Protein AF-A0A7C1TGI3-F1 (afdb_monomer_lite)

pLDDT: mean 82.37, std 13.7, range [34.5, 90.75]

Structure (mmCIF, N/CA/C/O backbone):
data_AF-A0A7C1TGI3-F1
#
_entry.id   AF-A0A7C1TGI3-F1
#
loop_
_atom_site.group_PDB
_atom_site.id
_atom_site.type_symbol
_atom_site.label_atom_id
_atom_site.label_alt_id
_atom_site.label_comp_id
_atom_site.label_asym_id
_atom_site.label_entity_id
_atom_site.label_seq_id
_atom_site.pdbx_PDB_ins_code
_atom_site.Cartn_x
_atom_site.Cartn_y
_atom_site.Cartn_z
_atom_site.occupancy
_atom_site.B_iso_or_equiv
_atom_site.auth_seq_id
_atom_site.auth_comp_id
_atom_site.auth_asym_id
_atom_site.auth_atom_id
_atom_site.pdbx_PDB_model_num
ATOM 1 N N . MET A 1 1 ? 20.342 -16.540 7.445 1.00 34.50 1 MET A N 1
ATOM 2 C CA . MET A 1 1 ? 18.948 -16.184 7.794 1.00 34.50 1 MET A CA 1
ATOM 3 C C . MET A 1 1 ? 18.672 -14.767 7.297 1.00 34.50 1 MET A C 1
ATOM 5 O O . MET A 1 1 ? 19.063 -13.818 7.962 1.00 34.50 1 MET A O 1
ATOM 9 N N . ALA A 1 2 ? 18.109 -14.591 6.097 1.00 44.12 2 ALA A N 1
ATOM 10 C CA . ALA A 1 2 ? 17.785 -13.253 5.597 1.00 44.12 2 ALA A CA 1
ATOM 11 C C . ALA A 1 2 ? 16.500 -12.767 6.281 1.00 44.12 2 ALA A C 1
ATOM 13 O O . ALA A 1 2 ? 15.417 -13.283 6.015 1.00 44.12 2 ALA A O 1
ATOM 14 N N . GLY A 1 3 ? 16.626 -11.814 7.205 1.00 55.69 3 GLY A N 1
ATOM 15 C CA . GLY A 1 3 ? 15.470 -11.162 7.815 1.00 55.69 3 GLY A CA 1
ATOM 16 C C . GLY A 1 3 ? 14.610 -10.509 6.734 1.00 55.69 3 GLY A C 1
ATOM 17 O O . GLY A 1 3 ? 15.128 -9.802 5.869 1.00 55.69 3 GLY A O 1
ATOM 18 N N . ILE A 1 4 ? 13.300 -10.760 6.769 1.00 65.75 4 ILE A N 1
ATOM 19 C CA . ILE A 1 4 ? 12.340 -10.177 5.827 1.00 65.75 4 ILE A CA 1
ATOM 20 C C . ILE A 1 4 ? 12.414 -8.652 5.972 1.00 65.75 4 ILE A C 1
ATOM 22 O O . ILE A 1 4 ? 11.970 -8.091 6.979 1.00 65.75 4 ILE A O 1
ATOM 26 N N . LYS A 1 5 ? 13.005 -7.968 4.985 1.00 68.44 5 LYS A N 1
ATOM 27 C CA . LYS A 1 5 ? 13.066 -6.504 4.958 1.00 68.44 5 LYS A CA 1
ATOM 28 C C . LYS A 1 5 ? 11.644 -5.968 4.799 1.00 68.44 5 LYS A C 1
ATOM 30 O O . LYS A 1 5 ? 11.066 -6.029 3.719 1.00 68.44 5 LYS A O 1
ATOM 35 N N . LYS A 1 6 ? 11.072 -5.438 5.882 1.00 77.06 6 LYS A N 1
ATOM 36 C CA . LYS A 1 6 ? 9.779 -4.743 5.838 1.00 77.06 6 LYS A CA 1
ATOM 37 C C . LYS A 1 6 ? 9.949 -3.420 5.099 1.00 77.06 6 LYS A C 1
ATOM 39 O O . LYS A 1 6 ? 10.582 -2.497 5.613 1.00 77.06 6 LYS A O 1
ATOM 44 N N . THR A 1 7 ? 9.385 -3.342 3.902 1.00 87.50 7 THR A N 1
ATOM 45 C CA . THR A 1 7 ? 9.393 -2.131 3.077 1.00 87.50 7 THR A CA 1
ATOM 46 C C . THR A 1 7 ? 8.500 -1.040 3.669 1.00 87.50 7 THR A C 1
ATOM 48 O O . THR A 1 7 ? 7.654 -1.294 4.530 1.00 87.50 7 THR A O 1
ATOM 51 N N . VAL A 1 8 ? 8.676 0.192 3.188 1.00 88.56 8 VAL A N 1
ATOM 52 C CA . VAL A 1 8 ? 7.841 1.346 3.566 1.00 88.56 8 VAL A CA 1
ATOM 53 C C . VAL A 1 8 ? 6.361 1.068 3.282 1.00 88.56 8 VAL A C 1
ATOM 55 O O . VAL A 1 8 ? 5.512 1.345 4.124 1.00 88.56 8 VAL A O 1
ATOM 58 N N . PHE A 1 9 ? 6.069 0.395 2.166 1.00 90.19 9 PHE A N 1
ATOM 59 C CA . PHE A 1 9 ? 4.727 -0.059 1.799 1.00 90.19 9 PHE A CA 1
ATOM 60 C C . PHE A 1 9 ? 4.061 -0.882 2.910 1.00 90.19 9 PHE A C 1
ATOM 62 O O . PHE A 1 9 ? 2.943 -0.586 3.327 1.00 90.19 9 PHE A O 1
ATOM 69 N N . HIS A 1 10 ? 4.769 -1.885 3.443 1.00 88.94 10 HIS A N 1
ATOM 70 C CA . HIS A 1 10 ? 4.255 -2.728 4.525 1.00 88.94 10 HIS A CA 1
ATOM 71 C C . HIS A 1 10 ? 3.995 -1.939 5.809 1.00 88.94 10 HIS A C 1
ATOM 73 O O . HIS A 1 10 ? 3.067 -2.271 6.546 1.00 88.94 10 HIS A O 1
ATOM 79 N N . LYS A 1 11 ? 4.812 -0.918 6.096 1.00 89.38 11 LYS A N 1
ATOM 80 C CA . LYS A 1 11 ? 4.632 -0.071 7.281 1.00 89.38 11 LYS A CA 1
ATOM 81 C C . LYS A 1 11 ? 3.348 0.747 7.168 1.00 89.38 11 LYS A C 1
ATOM 83 O O . LYS A 1 11 ? 2.509 0.630 8.052 1.00 89.38 11 LYS A O 1
ATOM 88 N N . ILE A 1 12 ? 3.163 1.465 6.059 1.00 90.25 12 ILE A N 1
ATOM 89 C CA . ILE A 1 12 ? 1.996 2.337 5.854 1.00 90.25 12 ILE A CA 1
ATOM 90 C C . ILE A 1 12 ? 0.711 1.507 5.760 1.00 90.25 12 ILE A C 1
ATOM 92 O O . ILE A 1 12 ? -0.288 1.837 6.395 1.00 90.25 12 ILE A O 1
ATOM 96 N N . ALA A 1 13 ? 0.732 0.397 5.013 1.00 89.31 13 ALA A N 1
ATOM 97 C CA . ALA A 1 13 ? -0.427 -0.486 4.912 1.00 89.31 13 ALA A CA 1
ATOM 98 C C . ALA A 1 13 ? -0.847 -1.007 6.296 1.00 89.31 13 ALA A C 1
ATOM 100 O O . ALA A 1 13 ? -2.025 -0.949 6.644 1.00 89.31 13 ALA A O 1
ATOM 101 N N . LYS A 1 14 ? 0.119 -1.440 7.118 1.00 87.81 14 LYS A N 1
ATOM 102 C CA . LYS A 1 14 ? -0.146 -1.920 8.478 1.00 87.81 14 LYS A CA 1
ATOM 103 C C . LYS A 1 14 ? -0.647 -0.812 9.405 1.00 87.81 14 LYS A C 1
ATOM 105 O O . LYS A 1 14 ? -1.587 -1.054 10.153 1.00 87.81 14 LYS A O 1
ATOM 110 N N . GLU A 1 15 ? -0.033 0.365 9.359 1.00 88.25 15 GLU A N 1
ATOM 111 C CA . GLU A 1 15 ? -0.417 1.534 10.160 1.00 88.25 15 GLU A CA 1
ATOM 112 C C . GLU A 1 15 ? -1.865 1.950 9.891 1.00 88.25 15 GLU A C 1
ATOM 114 O O . GLU A 1 15 ? -2.621 2.231 10.813 1.00 88.25 15 GLU A O 1
ATOM 119 N N . LYS A 1 16 ? -2.285 1.881 8.628 1.00 86.12 16 LYS A N 1
ATOM 120 C CA . LYS A 1 16 ? -3.656 2.182 8.218 1.00 86.12 16 LYS A CA 1
ATOM 121 C C . LYS A 1 16 ? -4.638 1.024 8.390 1.00 86.12 16 LYS A C 1
ATOM 123 O O . LYS A 1 16 ? -5.809 1.191 8.060 1.00 86.12 16 LYS A O 1
ATOM 128 N N . GLY A 1 17 ? -4.185 -0.151 8.827 1.00 88.38 17 GLY A N 1
ATOM 129 C CA . GLY A 1 17 ? -5.049 -1.320 9.003 1.00 88.38 17 GLY A CA 1
ATOM 130 C C . GLY A 1 17 ? -5.451 -2.036 7.708 1.00 88.38 17 GLY A C 1
ATOM 131 O O . GLY A 1 17 ? -6.461 -2.743 7.678 1.00 88.38 17 GLY A O 1
ATOM 132 N N . TRP A 1 18 ? -4.691 -1.870 6.627 1.00 89.69 18 TRP A N 1
ATOM 133 C CA . TRP A 1 18 ? -4.928 -2.553 5.356 1.00 89.69 18 TRP A CA 1
ATOM 134 C C . TRP A 1 18 ? -4.081 -3.818 5.216 1.00 89.69 18 TRP A C 1
ATOM 136 O O . TRP A 1 18 ? -2.896 -3.844 5.558 1.00 89.69 18 TRP A O 1
ATOM 146 N N . ARG A 1 19 ? -4.677 -4.870 4.644 1.00 89.00 19 ARG A N 1
ATOM 147 C CA . ARG A 1 19 ? -3.945 -6.060 4.193 1.00 89.00 19 ARG A CA 1
ATOM 148 C C . ARG A 1 19 ? -3.596 -5.922 2.718 1.00 89.00 19 ARG A C 1
ATOM 150 O O . ARG A 1 19 ? -4.340 -5.314 1.955 1.00 89.00 19 ARG A O 1
ATOM 157 N N . LEU A 1 20 ? -2.498 -6.551 2.297 1.00 88.56 20 LEU A N 1
ATOM 158 C CA . LEU A 1 20 ? -2.080 -6.552 0.890 1.00 88.56 20 LEU A CA 1
ATOM 159 C C . LEU A 1 20 ? -3.180 -7.082 -0.035 1.00 88.56 20 LEU A C 1
ATOM 161 O O . LEU A 1 20 ? -3.412 -6.500 -1.084 1.00 88.56 20 LEU A O 1
ATOM 165 N N . ILE A 1 21 ? -3.889 -8.131 0.387 1.00 88.12 21 ILE A N 1
ATOM 166 C CA . ILE A 1 21 ? -4.999 -8.726 -0.369 1.00 88.12 21 ILE A CA 1
ATOM 167 C C . ILE A 1 21 ? -6.130 -7.710 -0.574 1.00 88.12 21 ILE A C 1
ATOM 169 O O . ILE A 1 21 ? -6.634 -7.578 -1.682 1.00 88.12 21 ILE A O 1
ATOM 173 N N . ASP A 1 22 ? -6.491 -6.945 0.460 1.00 88.88 22 ASP A N 1
ATOM 174 C CA . ASP A 1 22 ? -7.563 -5.944 0.374 1.00 88.88 22 ASP A CA 1
ATOM 175 C C . ASP A 1 22 ? -7.191 -4.805 -0.580 1.00 88.88 22 ASP A C 1
ATOM 177 O O . ASP A 1 22 ? -8.009 -4.363 -1.387 1.00 88.88 22 ASP A O 1
ATOM 181 N N . ILE A 1 23 ? -5.939 -4.348 -0.507 1.00 88.69 23 ILE A N 1
ATOM 182 C CA . ILE A 1 23 ? -5.417 -3.314 -1.403 1.00 88.69 23 ILE A CA 1
ATOM 183 C C . ILE A 1 23 ? -5.345 -3.847 -2.843 1.00 88.69 23 ILE A C 1
ATOM 185 O O . ILE A 1 23 ? -5.775 -3.164 -3.768 1.00 88.69 23 ILE A O 1
ATOM 189 N N . GLY A 1 24 ? -4.863 -5.080 -3.032 1.00 90.19 24 GLY A N 1
ATOM 190 C CA . GLY A 1 24 ? -4.806 -5.743 -4.335 1.00 90.19 24 GLY A CA 1
ATOM 191 C C . GLY A 1 24 ? -6.190 -5.874 -4.965 1.00 90.19 24 GLY A C 1
ATOM 192 O O . GLY A 1 24 ? -6.388 -5.438 -6.095 1.00 90.19 24 GLY A O 1
ATOM 193 N N . ASN A 1 25 ? -7.180 -6.344 -4.202 1.00 90.12 25 ASN A N 1
ATOM 194 C CA . ASN A 1 25 ? -8.574 -6.419 -4.641 1.00 90.12 25 ASN A CA 1
ATOM 195 C C . ASN A 1 25 ? -9.130 -5.039 -5.024 1.00 90.12 25 ASN A C 1
ATOM 197 O O . ASN A 1 25 ? -9.809 -4.912 -6.040 1.00 90.12 25 ASN A O 1
ATOM 201 N N . AR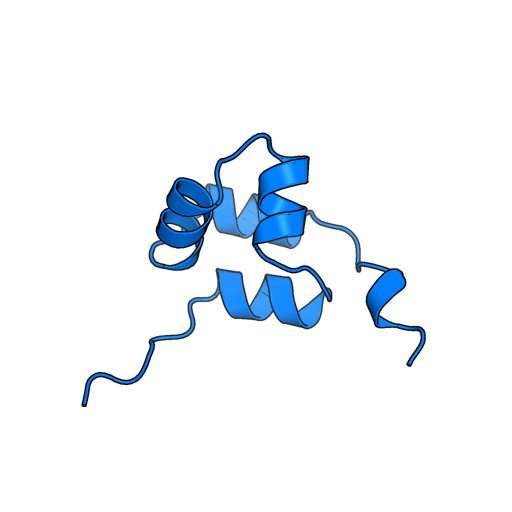G A 1 26 ? -8.814 -3.993 -4.248 1.00 88.38 26 ARG A N 1
ATOM 202 C CA . ARG A 1 26 ? -9.247 -2.615 -4.529 1.00 88.38 26 ARG A CA 1
ATOM 203 C C . ARG A 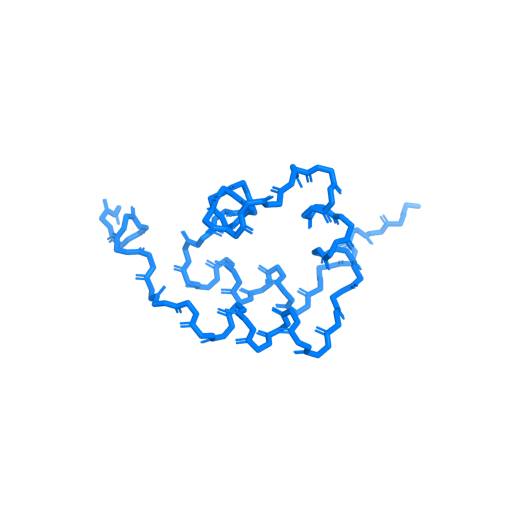1 26 ? -8.642 -2.056 -5.818 1.00 88.38 26 ARG A C 1
ATOM 205 O O . ARG A 1 26 ? -9.295 -1.273 -6.499 1.00 88.38 26 ARG A O 1
ATOM 212 N N . TRP A 1 27 ? -7.405 -2.423 -6.134 1.00 89.38 27 TRP A N 1
ATOM 213 C CA . TRP A 1 27 ? -6.687 -1.939 -7.316 1.00 89.38 27 TRP A CA 1
ATOM 214 C C . TRP A 1 27 ? -6.767 -2.892 -8.517 1.00 89.38 27 TRP A C 1
ATOM 216 O O . TRP A 1 27 ? -6.195 -2.593 -9.561 1.00 89.38 27 TRP A O 1
ATOM 226 N N . GLY A 1 28 ? -7.461 -4.029 -8.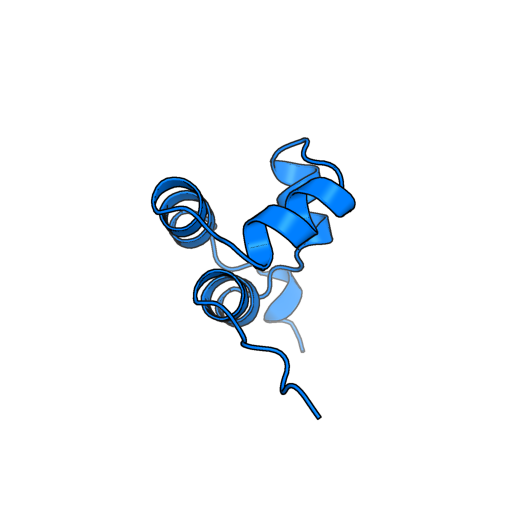391 1.00 90.75 28 GLY A N 1
ATOM 227 C CA . GLY A 1 28 ? -7.545 -5.049 -9.444 1.00 90.75 28 GLY A CA 1
ATOM 228 C C . GLY A 1 28 ? -6.223 -5.786 -9.693 1.00 90.75 28 GLY A C 1
ATOM 229 O O . GLY A 1 28 ? -5.997 -6.312 -10.780 1.00 90.75 28 GLY A O 1
ATOM 230 N N . VAL A 1 29 ? -5.332 -5.811 -8.702 1.00 89.62 29 VAL A N 1
ATOM 231 C CA . VAL A 1 29 ? -4.004 -6.422 -8.788 1.00 89.62 29 VAL A CA 1
ATOM 232 C C . VAL A 1 29 ? -4.026 -7.796 -8.125 1.00 89.62 29 VAL A C 1
ATOM 234 O O . VAL A 1 29 ? -4.476 -7.948 -6.989 1.00 89.62 29 VAL A O 1
ATOM 237 N N . SER A 1 30 ? -3.489 -8.805 -8.816 1.00 90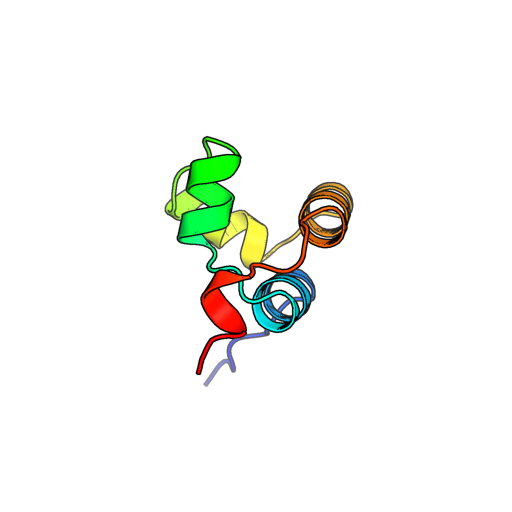.69 30 SER A N 1
ATOM 238 C CA . SER A 1 30 ? -3.379 -10.159 -8.264 1.00 90.69 30 SER A CA 1
ATOM 239 C C . SER A 1 30 ? -2.485 -10.200 -7.021 1.00 90.69 30 SER A C 1
ATOM 241 O O . SER A 1 30 ? -1.506 -9.461 -6.915 1.00 90.69 30 SER A O 1
ATOM 243 N N . GLU A 1 31 ? -2.744 -11.132 -6.104 1.00 85.88 31 GLU A N 1
ATOM 244 C CA . GLU A 1 31 ? -1.965 -11.283 -4.865 1.00 85.88 31 GLU A CA 1
ATOM 245 C C . GLU A 1 31 ? -0.456 -11.460 -5.122 1.00 85.88 31 GLU A C 1
ATOM 247 O O . GLU A 1 31 ? 0.385 -10.914 -4.401 1.00 85.88 31 GLU A O 1
ATOM 252 N N . ARG A 1 32 ? -0.094 -12.160 -6.205 1.00 87.62 32 ARG A N 1
ATOM 253 C CA . ARG A 1 32 ? 1.304 -12.330 -6.625 1.00 87.62 32 ARG A CA 1
ATOM 254 C C . ARG A 1 32 ? 1.939 -11.012 -7.064 1.00 87.62 32 ARG A C 1
ATOM 256 O O . ARG A 1 32 ? 3.057 -10.713 -6.647 1.00 87.62 32 ARG A O 1
ATOM 263 N N . GLN A 1 33 ? 1.253 -10.222 -7.892 1.00 89.31 33 GLN A N 1
ATOM 264 C CA . GLN A 1 33 ? 1.746 -8.900 -8.294 1.00 89.31 33 GLN A CA 1
ATOM 265 C C . GLN A 1 33 ? 1.820 -7.959 -7.097 1.00 89.31 33 GLN A C 1
ATOM 267 O O . GLN A 1 33 ? 2.814 -7.260 -6.928 1.00 89.31 33 GLN A O 1
ATOM 272 N N . MET A 1 34 ? 0.822 -8.014 -6.223 1.00 90.44 34 MET A N 1
ATOM 273 C CA . MET A 1 34 ? 0.775 -7.205 -5.020 1.00 90.44 34 MET A CA 1
ATOM 274 C C . MET A 1 34 ? 1.926 -7.530 -4.069 1.00 90.44 34 MET A C 1
ATOM 276 O O . MET A 1 34 ? 2.564 -6.630 -3.534 1.00 90.44 34 MET A O 1
ATOM 280 N N . SER A 1 35 ? 2.263 -8.811 -3.921 1.00 88.44 35 SER A N 1
ATOM 281 C CA . SER A 1 35 ? 3.427 -9.248 -3.146 1.00 88.44 35 SER A CA 1
ATOM 282 C C . SER A 1 35 ? 4.736 -8.733 -3.750 1.00 88.44 35 SER A C 1
ATOM 284 O O . SER A 1 35 ? 5.640 -8.329 -3.019 1.00 88.44 35 SER A O 1
ATOM 286 N N . ARG A 1 36 ? 4.848 -8.693 -5.085 1.00 88.56 36 ARG A N 1
ATOM 287 C CA . ARG A 1 36 ? 6.014 -8.108 -5.769 1.00 88.56 36 ARG A CA 1
ATOM 288 C C . ARG A 1 36 ? 6.114 -6.602 -5.526 1.00 88.56 36 ARG A C 1
ATOM 290 O O . ARG A 1 36 ? 7.195 -6.139 -5.175 1.00 88.56 36 ARG A O 1
ATOM 297 N N . ILE A 1 37 ? 5.004 -5.874 -5.650 1.00 89.31 37 ILE A N 1
ATOM 298 C CA . ILE A 1 37 ? 4.923 -4.430 -5.378 1.00 89.31 37 ILE A CA 1
ATOM 299 C C . ILE A 1 37 ? 5.269 -4.149 -3.916 1.00 89.31 37 ILE A C 1
ATOM 301 O O . ILE A 1 37 ? 6.108 -3.309 -3.621 1.00 89.31 37 ILE A O 1
ATOM 305 N N . ALA A 1 38 ? 4.702 -4.908 -2.981 1.00 87.94 38 ALA A N 1
ATOM 306 C CA . ALA A 1 38 ? 4.970 -4.729 -1.564 1.00 87.94 38 ALA A CA 1
ATOM 307 C C . ALA A 1 38 ? 6.442 -5.010 -1.213 1.00 87.94 38 ALA A C 1
ATOM 309 O O . ALA A 1 38 ? 6.987 -4.353 -0.329 1.00 87.94 38 ALA A O 1
ATOM 310 N N . ASN A 1 39 ? 7.103 -5.948 -1.899 1.00 89.25 39 ASN A N 1
ATOM 311 C CA . ASN A 1 39 ? 8.522 -6.259 -1.690 1.00 89.25 39 ASN A CA 1
ATOM 312 C C . ASN A 1 39 ? 9.486 -5.279 -2.381 1.00 89.25 39 ASN A C 1
ATOM 314 O O . ASN A 1 39 ? 10.604 -5.102 -1.900 1.00 89.25 39 ASN A O 1
ATOM 318 N N . SER A 1 40 ? 9.071 -4.633 -3.471 1.00 89.12 40 SER A N 1
ATOM 319 C CA . SER A 1 40 ? 9.864 -3.636 -4.201 1.00 89.12 40 SER A CA 1
ATOM 320 C C . SER A 1 40 ? 8.980 -2.459 -4.636 1.00 89.12 40 SER A C 1
ATOM 322 O O . SER A 1 40 ? 8.722 -2.304 -5.832 1.00 89.12 40 SER A O 1
ATOM 324 N N . PRO A 1 41 ? 8.487 -1.646 -3.684 1.00 89.06 41 PRO A N 1
ATOM 325 C CA . PRO A 1 41 ? 7.522 -0.602 -3.995 1.00 89.06 41 PRO A CA 1
ATOM 326 C C . PRO A 1 41 ? 8.188 0.532 -4.765 1.00 89.06 41 PRO A C 1
ATOM 328 O O . PRO A 1 41 ? 9.270 0.995 -4.398 1.00 89.06 41 PRO A O 1
ATOM 331 N N . THR A 1 42 ? 7.523 0.998 -5.816 1.00 90.69 42 THR A N 1
ATOM 332 C CA . THR A 1 42 ? 7.900 2.237 -6.496 1.00 90.69 42 THR A CA 1
ATOM 333 C C . THR A 1 42 ? 7.323 3.443 -5.756 1.00 90.69 42 THR A C 1
ATOM 335 O O . THR A 1 42 ? 6.422 3.307 -4.927 1.00 90.69 42 THR A O 1
ATOM 338 N N . GLN A 1 43 ? 7.800 4.647 -6.079 1.00 89.38 43 GLN A N 1
ATOM 339 C CA . GLN A 1 43 ? 7.272 5.878 -5.482 1.00 89.38 43 GLN A CA 1
ATOM 340 C C . GLN A 1 43 ? 5.753 6.018 -5.691 1.00 89.38 43 GLN A C 1
ATOM 342 O O . GLN A 1 43 ? 5.040 6.398 -4.770 1.00 89.38 43 GLN A O 1
ATOM 347 N N . LYS A 1 44 ? 5.247 5.619 -6.868 1.00 90.12 44 LYS A N 1
ATOM 348 C CA . LYS A 1 44 ? 3.809 5.631 -7.181 1.00 90.12 44 LYS A CA 1
ATOM 349 C C . LYS A 1 44 ? 3.012 4.692 -6.277 1.00 90.12 44 LYS A C 1
ATOM 351 O O . LYS A 1 44 ? 1.916 5.039 -5.856 1.00 90.12 44 LYS A O 1
ATOM 356 N N . ASP A 1 45 ? 3.564 3.521 -5.964 1.00 90.06 45 ASP A N 1
ATOM 357 C CA . ASP A 1 45 ? 2.907 2.544 -5.090 1.00 90.06 45 ASP A CA 1
ATOM 358 C C . ASP A 1 45 ? 2.858 3.043 -3.644 1.00 90.06 45 ASP A C 1
ATOM 360 O O . ASP A 1 45 ? 1.869 2.837 -2.943 1.00 90.06 45 ASP A O 1
ATOM 364 N N . ILE A 1 46 ? 3.921 3.724 -3.202 1.00 90.06 46 ILE A N 1
ATOM 365 C CA . ILE A 1 46 ? 3.967 4.373 -1.889 1.00 90.06 46 ILE A CA 1
ATOM 366 C C . ILE A 1 46 ? 2.886 5.453 -1.823 1.00 90.06 46 ILE A C 1
ATOM 368 O O . ILE A 1 46 ? 2.080 5.415 -0.895 1.00 90.06 46 ILE A O 1
ATOM 372 N N . ASP A 1 47 ? 2.809 6.333 -2.824 1.00 89.38 47 ASP A N 1
ATOM 373 C CA . ASP A 1 47 ? 1.789 7.387 -2.899 1.00 89.38 47 ASP A CA 1
ATOM 374 C C . ASP A 1 47 ? 0.361 6.819 -2.960 1.00 89.38 47 ASP A C 1
ATOM 376 O O . ASP A 1 47 ? -0.566 7.326 -2.326 1.00 89.38 47 ASP A O 1
ATOM 380 N N . ALA A 1 48 ? 0.168 5.702 -3.662 1.00 90.31 48 ALA A N 1
ATOM 381 C CA . ALA A 1 48 ? -1.120 5.025 -3.705 1.00 90.31 48 ALA A CA 1
ATOM 382 C C . ALA A 1 48 ? -1.538 4.501 -2.317 1.00 90.31 48 ALA A C 1
ATOM 384 O O . ALA A 1 48 ? -2.692 4.675 -1.916 1.00 90.31 48 ALA A O 1
ATOM 385 N N . VAL A 1 49 ? -0.618 3.904 -1.542 1.00 89.56 49 VAL A N 1
ATOM 386 C CA . VAL A 1 49 ? -0.913 3.450 -0.166 1.00 89.56 49 VAL A CA 1
ATOM 387 C C . VAL A 1 49 ? -1.081 4.624 0.793 1.00 89.56 49 VAL A C 1
ATOM 389 O O . VAL A 1 49 ? -1.954 4.574 1.665 1.00 89.56 49 VAL A O 1
ATOM 392 N N . THR A 1 50 ? -0.298 5.697 0.662 1.00 89.94 50 THR A N 1
ATOM 393 C CA . THR A 1 50 ? -0.472 6.910 1.480 1.00 89.94 50 THR A CA 1
ATOM 394 C C . THR A 1 50 ? -1.780 7.640 1.163 1.00 89.94 50 THR A C 1
ATOM 396 O O . THR A 1 50 ? -2.326 8.272 2.065 1.00 89.94 50 THR A O 1
ATOM 399 N N . GLY A 1 51 ? -2.360 7.456 -0.023 1.00 87.81 51 GLY A N 1
ATOM 400 C CA . GLY A 1 51 ? -3.704 7.933 -0.364 1.00 87.81 51 GLY A CA 1
ATOM 401 C C . GLY A 1 51 ? -4.861 7.108 0.220 1.00 87.81 51 GLY A C 1
ATOM 402 O O . GLY A 1 51 ? -5.993 7.586 0.266 1.00 87.81 51 GLY A O 1
ATOM 403 N N . LEU A 1 52 ? -4.623 5.876 0.695 1.00 86.88 52 LEU A N 1
ATOM 404 C CA . LEU A 1 52 ? -5.688 5.059 1.298 1.00 86.88 52 LEU A CA 1
ATOM 405 C C . LEU A 1 52 ? -6.202 5.701 2.598 1.00 86.88 52 LEU A C 1
ATOM 407 O O . LEU A 1 52 ? -5.413 6.058 3.468 1.00 86.88 52 LEU A O 1
ATOM 411 N N . SER A 1 53 ? -7.517 5.807 2.784 1.00 85.81 53 SER A N 1
ATOM 412 C CA . SER A 1 53 ? -8.093 6.178 4.086 1.00 85.81 53 SER A CA 1
ATOM 413 C C . SER A 1 53 ? -7.732 5.141 5.156 1.00 85.81 53 SER A C 1
ATOM 415 O O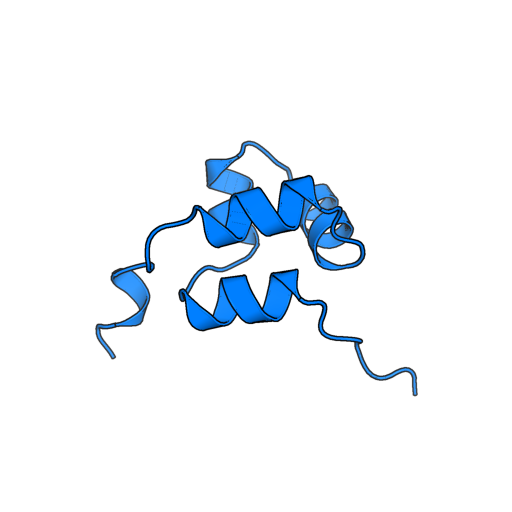 . SER A 1 53 ? -7.413 4.000 4.819 1.00 85.81 53 SER A O 1
ATOM 417 N N . VAL A 1 54 ? -7.786 5.490 6.444 1.00 83.12 54 VAL A N 1
ATOM 418 C CA . VAL A 1 54 ? -7.631 4.486 7.512 1.00 83.12 54 VAL A CA 1
ATOM 419 C C . VAL A 1 54 ? -8.752 3.453 7.370 1.00 83.12 54 VAL A C 1
ATOM 421 O O . VAL A 1 54 ? -9.915 3.813 7.179 1.00 83.12 54 VAL A O 1
ATOM 424 N N . ASN A 1 55 ? -8.402 2.167 7.375 1.00 77.94 55 ASN A N 1
ATOM 425 C CA . ASN A 1 55 ? -9.385 1.101 7.276 1.00 77.94 55 ASN A CA 1
ATOM 426 C C . ASN A 1 55 ? -10.106 0.984 8.620 1.00 77.94 55 ASN A C 1
ATOM 428 O O . ASN A 1 55 ? -9.591 0.394 9.566 1.00 77.94 55 ASN A O 1
ATOM 432 N N . ASP A 1 56 ? -11.317 1.526 8.689 1.00 63.78 56 ASP A N 1
ATOM 433 C CA . ASP A 1 56 ? -12.157 1.558 9.894 1.00 63.78 56 ASP A CA 1
ATOM 434 C C . ASP A 1 56 ? -12.390 0.153 10.496 1.00 63.78 56 ASP A C 1
ATOM 436 O O . ASP A 1 56 ? -12.552 -0.036 11.702 1.00 63.78 56 ASP A O 1
ATOM 440 N N . LYS A 1 57 ? -12.292 -0.890 9.657 1.00 61.47 57 LYS A N 1
ATOM 441 C CA . LYS A 1 57 ? -12.369 -2.295 10.083 1.00 61.47 57 LYS A CA 1
ATOM 442 C C . LYS A 1 57 ? -11.261 -2.709 11.060 1.00 61.47 57 LYS A C 1
ATOM 444 O O . LYS A 1 57 ? -11.438 -3.716 11.741 1.00 61.47 57 LYS A O 1
ATOM 449 N N . SER A 1 58 ? -10.138 -1.987 11.139 1.00 56.56 58 SER A N 1
ATOM 450 C CA . SER A 1 58 ? -9.058 -2.297 12.086 1.00 56.56 58 SER A CA 1
ATOM 451 C C . SER A 1 58 ? -9.165 -1.561 13.423 1.00 56.56 58 SER A C 1
ATOM 453 O O . SER A 1 58 ? -8.418 -1.906 14.332 1.00 56.56 58 SER A O 1
ATOM 455 N N . ILE A 1 59 ? -10.041 -0.556 13.544 1.00 56.28 59 ILE A N 1
ATOM 456 C CA . ILE A 1 59 ? -10.168 0.289 14.747 1.00 56.28 59 ILE A CA 1
ATOM 457 C C . ILE A 1 59 ? -11.103 -0.357 15.787 1.00 56.28 59 ILE A C 1
ATOM 459 O O . ILE A 1 59 ? -11.024 -0.056 16.972 1.00 56.28 59 ILE A O 1
ATOM 463 N N . LYS A 1 60 ? -11.956 -1.305 15.377 1.00 50.16 60 LYS A N 1
ATOM 464 C CA . LYS A 1 60 ? -12.946 -1.961 16.252 1.00 50.16 60 LYS A CA 1
ATOM 465 C C . LYS A 1 60 ? -12.420 -3.178 17.033 1.00 50.16 60 LYS A C 1
ATOM 467 O O . LYS A 1 60 ? -13.123 -4.188 17.089 1.00 50.16 60 LYS A O 1
ATOM 472 N N . LYS A 1 61 ? -11.217 -3.136 17.610 1.00 48.00 61 LYS A N 1
ATOM 473 C CA . LYS A 1 61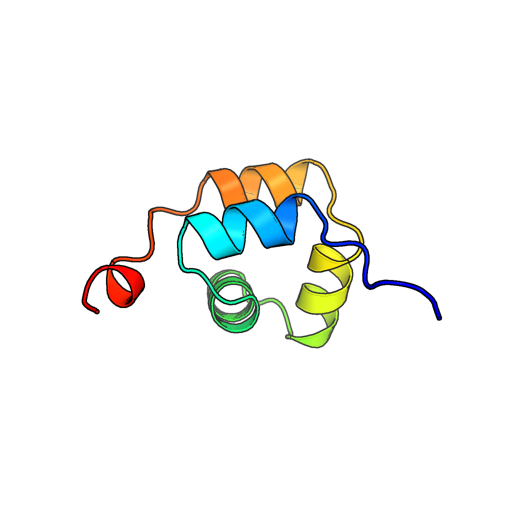 ? -10.754 -4.222 18.492 1.00 48.00 61 LYS A CA 1
ATOM 474 C C . LYS A 1 61 ? -10.371 -3.728 19.874 1.00 48.00 61 LYS A C 1
ATOM 476 O O . LYS A 1 61 ? -9.643 -2.719 19.937 1.00 48.00 61 LYS A O 1
#

Secondary structure (DSSP, 8-state):
-------HHHHHHHHTT--HHHHHHHHT--HHHHHHHHHS--HHHHHHHHTSPP-GGGT--

Foldseek 3Di:
DDDQPQDLLNVLCVVLPHDLVRVCVVVVHDSVVSVVCRSPPDPVSNVSSVPDHRDVVRVPD

Sequence (61 aa):
MAGIKKTVFHKIAKEKGWRLIDIGNRWGVSERQMSRIANSPTQKDIDAVTGLSVNDKSIKK

Radius of gyration: 11.63 Å; chains: 1; bounding box: 32×24×28 Å